Protein AF-A0A968BT56-F1 (afdb_monomer_lite)

pLDDT: mean 94.41, std 9.16, range [45.88, 98.38]

Sequence (63 aa):
MSERYTLALSDPKAELAFVGGKGASLARLVRAGLPVPEGFHITTAAYRAFVDENGLQARIVEA

Secondary structure (DSSP, 8-state):
-GGGTEEETT-TT-SHHHHHHHHHHHHHHHHTT----S-EEEPHHHHHHHHHHTT-HHHHH--

Foldseek 3Di:
DPCQFKDFLLHPPQDCQWARPVSNVSNVCVVVVHDDDGDIGGTPSNVVVVCVVVVCVVVVVVD

Structure (mmCIF, N/CA/C/O backbone):
data_AF-A0A968BT56-F1
#
_entry.id   AF-A0A968BT56-F1
#
loop_
_atom_site.group_PDB
_atom_site.id
_atom_site.type_symbol
_atom_site.label_atom_id
_atom_site.label_alt_id
_atom_site.label_comp_id
_atom_site.label_asym_id
_atom_site.label_entity_id
_atom_site.label_seq_id
_atom_site.pdbx_PDB_ins_code
_atom_site.Cartn_x
_atom_site.Cartn_y
_atom_site.Cartn_z
_atom_site.occupancy
_atom_site.B_iso_or_equiv
_atom_site.auth_seq_id
_atom_site.auth_comp_id
_atom_site.auth_asym_id
_atom_site.auth_atom_id
_atom_site.pdbx_PDB_model_num
ATOM 1 N N . MET A 1 1 ? -11.642 -11.958 -4.316 1.00 45.88 1 MET A N 1
ATOM 2 C CA . MET A 1 1 ? -11.491 -11.346 -2.973 1.00 45.88 1 MET A CA 1
ATOM 3 C C . MET A 1 1 ? -10.098 -10.753 -2.730 1.00 45.88 1 MET A C 1
ATOM 5 O O . MET A 1 1 ? -10.033 -9.708 -2.102 1.00 45.88 1 MET A O 1
ATOM 9 N N . SER A 1 2 ? -9.001 -11.339 -3.241 1.00 60.25 2 SER A N 1
ATOM 10 C CA . SER A 1 2 ? -7.625 -10.856 -2.979 1.00 60.25 2 SER A CA 1
ATOM 11 C C . SER A 1 2 ? -7.243 -9.521 -3.647 1.00 60.25 2 SER A C 1
ATOM 13 O O . SER A 1 2 ? -6.538 -8.729 -3.034 1.00 60.25 2 SER A O 1
ATOM 15 N N . GLU A 1 3 ? -7.728 -9.227 -4.860 1.00 65.81 3 GLU A N 1
ATOM 16 C CA . GLU A 1 3 ? -7.314 -8.034 -5.638 1.00 65.81 3 GLU A CA 1
ATOM 17 C C . GLU A 1 3 ? -7.694 -6.685 -5.002 1.00 65.81 3 GLU A C 1
ATOM 19 O O . GLU A 1 3 ? -7.228 -5.631 -5.425 1.00 65.81 3 GLU A O 1
ATOM 24 N N . ARG A 1 4 ? -8.568 -6.691 -3.986 1.00 84.19 4 ARG A N 1
ATOM 25 C CA . ARG A 1 4 ? -8.958 -5.474 -3.263 1.00 84.19 4 ARG A CA 1
ATOM 26 C C . ARG A 1 4 ? -7.876 -5.017 -2.281 1.00 84.19 4 ARG A C 1
ATOM 28 O O . ARG A 1 4 ? -7.746 -3.817 -2.034 1.00 84.19 4 ARG A O 1
ATOM 35 N N . TYR A 1 5 ? -7.142 -5.957 -1.687 1.00 95.69 5 TYR A N 1
ATOM 36 C CA . TYR A 1 5 ? -6.236 -5.688 -0.565 1.00 95.69 5 TYR A CA 1
ATOM 37 C C . TYR A 1 5 ? -4.764 -5.742 -0.939 1.00 95.69 5 TYR A C 1
ATOM 39 O O . TYR A 1 5 ? -3.956 -5.087 -0.281 1.00 95.69 5 TYR A O 1
ATOM 47 N N . THR A 1 6 ? -4.429 -6.447 -2.016 1.00 97.19 6 THR A N 1
ATOM 48 C CA . THR A 1 6 ? -3.076 -6.479 -2.558 1.00 97.19 6 THR A CA 1
ATOM 49 C C . THR A 1 6 ? -3.063 -6.126 -4.036 1.00 97.19 6 THR A C 1
ATOM 51 O O . THR A 1 6 ? -4.007 -6.425 -4.766 1.00 97.19 6 THR A O 1
ATOM 54 N N . LEU A 1 7 ? -1.975 -5.491 -4.468 1.00 96.94 7 LEU A N 1
ATOM 55 C CA . LEU A 1 7 ? -1.662 -5.249 -5.876 1.00 96.94 7 LEU A CA 1
ATOM 56 C C . LEU A 1 7 ? -0.228 -5.690 -6.152 1.00 96.94 7 LEU A C 1
ATOM 58 O O . LEU A 1 7 ? 0.650 -5.494 -5.306 1.00 96.94 7 LEU A O 1
ATOM 62 N N . ALA A 1 8 ? 0.025 -6.233 -7.343 1.00 96.62 8 ALA A N 1
ATOM 63 C CA . ALA A 1 8 ? 1.391 -6.486 -7.790 1.00 96.62 8 ALA A CA 1
ATOM 64 C C . ALA A 1 8 ? 2.202 -5.179 -7.785 1.00 96.62 8 ALA A C 1
ATOM 66 O O . ALA A 1 8 ? 1.656 -4.095 -8.002 1.00 96.62 8 ALA A O 1
ATOM 67 N N . LEU A 1 9 ? 3.515 -5.264 -7.556 1.00 96.69 9 LEU A N 1
ATOM 68 C CA . LEU A 1 9 ? 4.369 -4.076 -7.450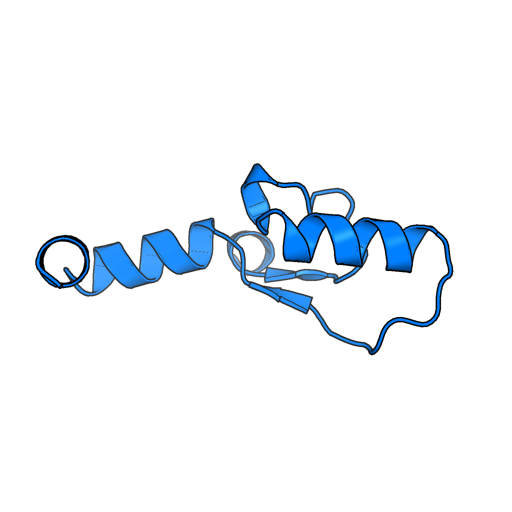 1.00 96.69 9 LEU A CA 1
ATOM 69 C C . LEU A 1 9 ? 4.297 -3.174 -8.697 1.00 96.69 9 LEU A C 1
ATOM 71 O O . LEU A 1 9 ? 4.325 -1.949 -8.572 1.00 96.69 9 LEU A O 1
ATOM 75 N N . SER A 1 10 ? 4.148 -3.779 -9.878 1.00 96.25 10 SER A N 1
ATOM 76 C CA . SER A 1 10 ? 4.036 -3.117 -11.183 1.00 96.25 10 SER A CA 1
ATOM 77 C C . SER A 1 10 ? 2.601 -2.791 -11.619 1.00 96.25 10 SER A C 1
ATOM 79 O O . SER A 1 10 ? 2.432 -2.164 -12.670 1.00 96.25 10 SER A O 1
ATOM 81 N N . ASP A 1 11 ? 1.582 -3.176 -10.841 1.00 96.31 11 ASP A N 1
ATOM 82 C CA . ASP A 1 11 ? 0.170 -3.093 -11.234 1.00 96.31 11 ASP A CA 1
ATOM 83 C C . ASP A 1 11 ? -0.203 -1.670 -11.705 1.00 96.31 11 ASP A C 1
ATOM 85 O O . ASP A 1 11 ? 0.123 -0.687 -11.025 1.00 96.31 11 ASP A O 1
ATOM 89 N N . PRO A 1 12 ? -0.875 -1.507 -12.861 1.00 94.25 12 PRO A N 1
ATOM 90 C CA . PRO A 1 12 ? -1.323 -0.200 -13.337 1.00 94.25 12 PRO A CA 1
ATOM 91 C C . PRO A 1 12 ? -2.209 0.551 -12.336 1.00 94.25 12 PRO A C 1
ATOM 93 O O . PRO A 1 12 ? -2.135 1.774 -12.271 1.00 94.25 12 PRO A O 1
ATOM 96 N N . LYS A 1 13 ? -2.986 -0.163 -11.512 1.00 94.94 13 LYS A N 1
ATOM 97 C CA . LYS A 1 13 ? -3.854 0.408 -10.470 1.00 94.94 13 LYS A CA 1
ATOM 98 C C . LYS A 1 13 ? -3.088 0.885 -9.237 1.00 94.94 13 LYS A C 1
ATOM 100 O O . LYS A 1 13 ? -3.704 1.464 -8.342 1.00 94.94 13 LYS A O 1
ATOM 105 N N . ALA A 1 14 ? -1.776 0.649 -9.148 1.00 96.00 14 ALA A N 1
ATOM 106 C CA . ALA A 1 14 ? -0.926 1.137 -8.063 1.00 96.00 14 ALA A CA 1
ATOM 107 C C . ALA A 1 14 ? -0.706 2.660 -8.177 1.00 96.00 14 ALA A C 1
ATOM 109 O O . ALA A 1 14 ? 0.396 3.154 -8.415 1.00 96.00 14 ALA A O 1
ATOM 110 N N . GLU A 1 15 ? -1.792 3.408 -8.014 1.00 96.19 15 GLU A N 1
ATOM 111 C CA . GLU A 1 15 ? -1.855 4.862 -8.021 1.00 96.19 15 GLU A CA 1
ATOM 112 C C . GLU A 1 15 ? -2.017 5.410 -6.598 1.00 96.19 15 GLU A C 1
ATOM 114 O O . GLU A 1 15 ? -2.293 4.675 -5.645 1.00 96.19 15 GLU A O 1
ATOM 119 N N . LEU A 1 16 ? -1.879 6.731 -6.449 1.00 96.19 16 LEU A N 1
ATOM 120 C CA . LEU A 1 16 ? -1.905 7.423 -5.157 1.00 96.19 16 LEU A CA 1
ATOM 121 C C . LEU A 1 16 ? -3.107 7.020 -4.284 1.00 96.19 16 LEU A C 1
ATOM 123 O O . LEU A 1 16 ? -2.936 6.780 -3.090 1.00 96.19 16 LEU A O 1
ATOM 127 N N . ALA A 1 17 ? -4.297 6.895 -4.876 1.00 95.06 17 ALA A N 1
ATOM 128 C CA . ALA A 1 17 ? -5.522 6.543 -4.159 1.00 95.06 17 ALA A CA 1
ATOM 129 C C . ALA A 1 17 ? -5.494 5.123 -3.559 1.00 95.06 17 ALA A C 1
ATOM 131 O O . ALA A 1 17 ? -6.086 4.877 -2.504 1.00 95.06 17 ALA A O 1
ATOM 132 N N . PHE A 1 18 ? -4.790 4.189 -4.204 1.00 95.50 18 PHE A N 1
ATOM 133 C CA . PHE A 1 18 ? -4.806 2.772 -3.843 1.00 95.50 18 PHE A CA 1
ATOM 134 C C . PHE A 1 18 ? -3.602 2.346 -3.016 1.00 95.50 18 PHE A C 1
ATOM 136 O O . PHE A 1 18 ? -3.759 1.469 -2.176 1.00 95.50 18 PHE A O 1
ATOM 143 N N . VAL A 1 19 ? -2.428 2.951 -3.210 1.00 97.38 19 VAL A N 1
ATOM 144 C CA . VAL A 1 19 ? -1.173 2.512 -2.559 1.00 97.38 19 VAL A CA 1
ATOM 145 C C . VAL A 1 19 ? -0.373 3.657 -1.922 1.00 97.38 19 VAL A C 1
ATOM 147 O O . VAL A 1 19 ? 0.723 3.449 -1.402 1.00 97.38 19 VAL A O 1
ATOM 150 N N . GLY A 1 20 ? -0.896 4.887 -1.957 1.00 96.94 20 GLY A N 1
ATOM 151 C CA . GLY A 1 20 ? -0.198 6.073 -1.466 1.00 96.94 20 GLY A CA 1
ATOM 152 C C . GLY A 1 20 ? 0.952 6.532 -2.375 1.00 96.94 20 GLY A C 1
ATOM 153 O O . GLY A 1 20 ? 1.275 5.920 -3.393 1.00 96.94 20 GLY A O 1
ATOM 154 N N . GLY A 1 21 ? 1.594 7.648 -2.012 1.00 97.31 21 GLY A N 1
ATOM 155 C CA . GLY A 1 21 ? 2.601 8.299 -2.864 1.00 97.31 21 GLY A CA 1
ATOM 156 C C . GLY A 1 21 ? 3.885 7.485 -3.059 1.00 97.31 21 GLY A C 1
ATOM 157 O O . GLY A 1 21 ? 4.464 7.492 -4.148 1.00 97.31 21 GLY A O 1
ATOM 158 N N . LYS A 1 22 ? 4.312 6.742 -2.028 1.00 97.06 22 LYS A N 1
ATOM 159 C CA . LYS A 1 22 ? 5.483 5.854 -2.103 1.00 97.06 22 LYS A CA 1
ATOM 160 C C . LYS A 1 22 ? 5.212 4.647 -2.997 1.00 97.06 22 LYS A C 1
ATOM 162 O O . LYS A 1 22 ? 5.987 4.411 -3.919 1.00 97.06 22 LYS A O 1
ATOM 167 N N . GLY A 1 23 ? 4.095 3.946 -2.776 1.00 97.44 23 GLY A N 1
ATOM 168 C CA . GLY A 1 23 ? 3.697 2.803 -3.6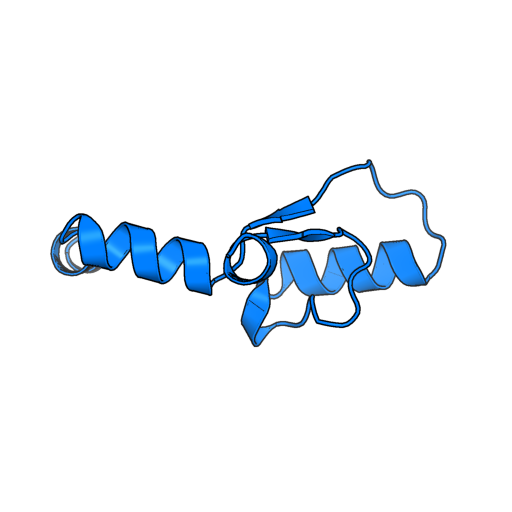00 1.00 97.44 23 GLY A CA 1
ATOM 169 C C . GLY A 1 23 ? 3.546 3.190 -5.071 1.00 97.44 23 GLY A C 1
ATOM 170 O O . GLY A 1 23 ? 4.118 2.537 -5.941 1.00 97.44 23 GLY A O 1
ATOM 171 N N . ALA A 1 24 ? 2.900 4.328 -5.346 1.00 97.94 24 ALA A N 1
ATOM 172 C CA . ALA A 1 24 ? 2.740 4.834 -6.707 1.00 97.94 24 ALA A CA 1
ATOM 173 C C . ALA A 1 24 ? 4.079 5.200 -7.365 1.00 97.94 24 ALA A C 1
ATOM 175 O O . ALA A 1 24 ? 4.277 4.976 -8.559 1.00 97.94 24 ALA A O 1
ATOM 176 N N . SER A 1 25 ? 5.023 5.745 -6.592 1.00 98.06 25 SER A N 1
ATOM 177 C CA . SER A 1 25 ? 6.366 6.042 -7.095 1.00 98.06 25 SER A CA 1
ATOM 178 C C . SER A 1 25 ? 7.146 4.766 -7.405 1.00 98.06 25 SER A C 1
ATOM 180 O O . SER A 1 25 ? 7.700 4.670 -8.494 1.00 98.06 25 SER A O 1
ATOM 182 N N . LEU A 1 26 ? 7.128 3.769 -6.514 1.00 98.12 26 LEU A N 1
ATOM 183 C CA . LEU A 1 26 ? 7.758 2.465 -6.754 1.00 98.12 26 LEU A CA 1
ATOM 184 C C . LEU A 1 26 ? 7.175 1.778 -7.993 1.00 98.12 26 LEU A C 1
ATOM 186 O O . LEU A 1 26 ? 7.935 1.330 -8.845 1.00 98.12 26 LEU A O 1
ATOM 190 N N . ALA A 1 27 ? 5.850 1.778 -8.151 1.00 97.75 27 ALA A N 1
ATOM 191 C CA . ALA A 1 27 ? 5.195 1.186 -9.314 1.00 97.75 27 ALA A CA 1
ATOM 192 C C . ALA A 1 27 ? 5.625 1.852 -10.634 1.00 97.75 27 ALA A C 1
ATOM 194 O O . ALA A 1 27 ? 5.833 1.167 -11.636 1.00 97.75 27 ALA A O 1
ATOM 195 N N . ARG A 1 28 ? 5.827 3.181 -10.639 1.00 97.69 28 ARG A N 1
ATOM 196 C CA . ARG A 1 28 ? 6.406 3.891 -11.794 1.00 97.69 28 ARG A CA 1
ATOM 197 C C . ARG A 1 28 ? 7.843 3.465 -12.080 1.00 97.69 28 ARG A C 1
ATOM 199 O O . ARG A 1 28 ? 8.165 3.260 -13.243 1.00 97.69 28 ARG A O 1
ATOM 206 N N . LEU A 1 29 ? 8.685 3.326 -11.053 1.00 98.19 29 LEU A N 1
ATOM 207 C CA . LEU A 1 29 ? 10.076 2.888 -11.227 1.00 98.19 29 LEU A CA 1
ATOM 208 C C . LEU A 1 29 ? 10.138 1.469 -11.810 1.00 98.19 29 LEU A C 1
ATOM 210 O O . LEU A 1 29 ? 10.867 1.241 -12.772 1.00 98.19 29 LEU A O 1
ATOM 214 N N . VAL A 1 30 ? 9.317 0.549 -11.292 1.00 97.75 30 VAL A N 1
ATOM 215 C CA . VAL A 1 30 ? 9.248 -0.840 -11.780 1.00 97.75 30 VAL A CA 1
ATOM 216 C C . VAL A 1 30 ? 8.791 -0.882 -13.236 1.00 97.75 30 VAL A C 1
ATOM 218 O O . VAL A 1 30 ? 9.432 -1.519 -14.067 1.00 97.75 30 VAL A O 1
ATOM 221 N N . ARG A 1 31 ? 7.721 -0.155 -13.586 1.00 96.69 31 ARG A N 1
ATOM 222 C CA . ARG A 1 31 ? 7.241 -0.082 -14.977 1.00 96.69 31 ARG A CA 1
ATOM 223 C C . ARG A 1 31 ? 8.224 0.605 -15.926 1.00 96.69 31 ARG A C 1
ATOM 225 O O . ARG A 1 31 ? 8.191 0.326 -17.118 1.00 96.69 31 ARG A O 1
ATOM 232 N N . ALA A 1 32 ? 9.092 1.477 -15.415 1.00 97.75 32 ALA A N 1
ATOM 233 C CA . ALA A 1 32 ? 10.176 2.089 -16.179 1.00 97.75 32 ALA A CA 1
ATOM 234 C C . ALA A 1 32 ? 11.392 1.158 -16.368 1.00 97.75 32 ALA A C 1
ATOM 236 O O . ALA A 1 32 ? 12.366 1.564 -16.996 1.00 97.75 32 ALA A O 1
ATOM 237 N N . GLY A 1 33 ? 11.359 -0.070 -15.835 1.00 97.44 33 GLY A N 1
ATOM 238 C CA . GLY A 1 33 ? 12.448 -1.042 -15.961 1.00 97.44 33 GLY A CA 1
ATOM 239 C C . GLY A 1 33 ? 13.643 -0.769 -15.045 1.00 97.44 33 GLY A C 1
ATOM 240 O O . GLY A 1 33 ? 14.718 -1.323 -15.265 1.00 97.44 33 GLY A O 1
ATOM 241 N N . LEU A 1 34 ? 13.487 0.087 -14.029 1.00 98.38 34 LEU A N 1
ATOM 242 C CA . LEU A 1 34 ? 14.538 0.329 -13.042 1.00 98.38 34 LEU A CA 1
ATOM 243 C C . LEU A 1 34 ? 14.631 -0.844 -12.052 1.00 98.38 34 LEU A C 1
ATOM 245 O O . LEU A 1 34 ? 13.609 -1.459 -11.740 1.00 98.38 34 LEU A O 1
ATOM 249 N N . PRO A 1 35 ? 15.830 -1.141 -11.518 1.00 97.19 35 PRO A N 1
ATOM 250 C CA . PRO A 1 35 ? 16.018 -2.234 -10.573 1.00 97.19 35 PRO A CA 1
ATOM 251 C C . PRO A 1 35 ? 15.366 -1.885 -9.231 1.00 97.19 35 PRO A C 1
ATOM 253 O O . PRO A 1 35 ? 15.921 -1.144 -8.418 1.00 97.19 35 PRO A O 1
ATOM 256 N N . VAL A 1 36 ? 14.173 -2.425 -9.003 1.00 97.25 36 VAL A N 1
ATOM 257 C CA . VAL A 1 36 ? 13.438 -2.325 -7.741 1.00 97.25 36 VAL A CA 1
ATOM 258 C C . VAL A 1 36 ? 13.322 -3.732 -7.154 1.00 97.25 36 VAL A C 1
AT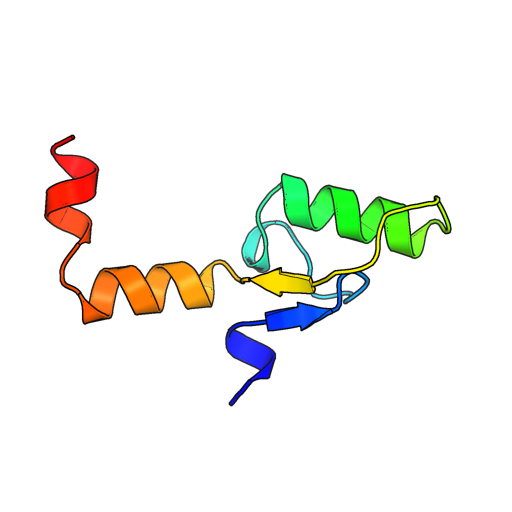OM 260 O O . VAL A 1 36 ? 12.982 -4.649 -7.899 1.00 97.25 36 VAL A O 1
ATOM 263 N N . PRO A 1 37 ? 13.606 -3.936 -5.855 1.00 97.62 37 PRO A N 1
ATOM 264 C CA . PRO A 1 37 ? 13.416 -5.235 -5.219 1.00 97.62 37 PRO A CA 1
ATOM 265 C C . PRO A 1 37 ? 11.982 -5.755 -5.374 1.00 97.62 37 PRO A C 1
ATOM 267 O O . PRO A 1 37 ? 11.027 -4.981 -5.285 1.00 97.62 37 PRO A O 1
ATOM 270 N N . GLU A 1 38 ? 11.848 -7.067 -5.569 1.00 95.25 38 GLU A N 1
ATOM 271 C CA . GLU A 1 38 ? 10.556 -7.746 -5.698 1.00 95.25 38 GLU A CA 1
ATOM 272 C C . GLU A 1 38 ? 9.649 -7.513 -4.480 1.00 95.25 38 GLU A C 1
ATOM 274 O O . GLU A 1 38 ? 10.110 -7.378 -3.343 1.00 95.25 38 GLU A O 1
ATOM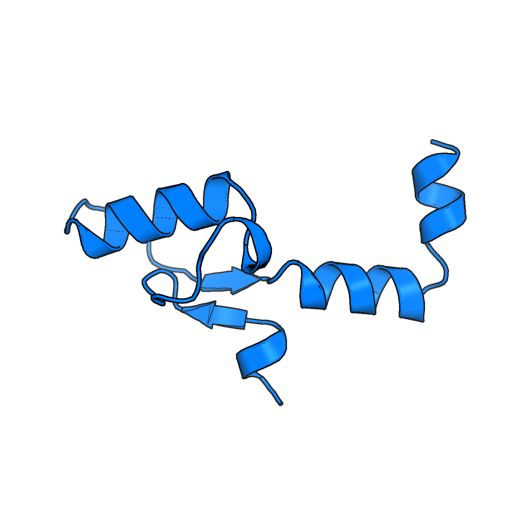 279 N N . GLY A 1 39 ? 8.335 -7.495 -4.715 1.00 96.06 39 GLY A N 1
ATOM 280 C CA . GLY A 1 39 ? 7.351 -7.278 -3.661 1.00 96.06 39 GLY A CA 1
ATOM 281 C C . GLY A 1 39 ? 5.933 -7.056 -4.180 1.00 96.06 39 GLY A C 1
ATOM 282 O O . GLY A 1 39 ? 5.597 -7.380 -5.318 1.00 96.06 39 GLY A O 1
ATOM 283 N N . PHE A 1 40 ? 5.084 -6.493 -3.324 1.00 97.44 40 PHE A N 1
ATOM 284 C CA . PHE A 1 40 ? 3.702 -6.139 -3.641 1.00 97.44 40 PHE A CA 1
ATOM 285 C C . PHE A 1 40 ? 3.223 -5.003 -2.731 1.00 97.44 40 PHE A C 1
ATOM 287 O O . PHE A 1 40 ? 3.832 -4.713 -1.699 1.00 97.44 40 PHE A O 1
ATOM 294 N N . HIS A 1 41 ? 2.120 -4.360 -3.107 1.00 97.56 41 HIS A N 1
ATOM 295 C CA . HIS A 1 41 ? 1.503 -3.310 -2.301 1.00 97.56 41 HIS A CA 1
ATOM 296 C C . HIS A 1 41 ? 0.379 -3.880 -1.445 1.00 97.56 41 HIS A C 1
ATOM 298 O O . HIS A 1 41 ? -0.456 -4.634 -1.945 1.00 97.56 41 HIS A O 1
ATOM 304 N N . ILE A 1 42 ? 0.299 -3.441 -0.191 1.00 97.62 42 ILE A N 1
ATOM 305 C CA . ILE A 1 42 ? -0.927 -3.516 0.610 1.00 97.62 42 ILE A CA 1
ATOM 306 C C . ILE A 1 42 ? -1.708 -2.225 0.356 1.00 97.62 42 ILE A C 1
ATOM 308 O O . ILE A 1 42 ? -1.158 -1.129 0.482 1.00 97.62 42 ILE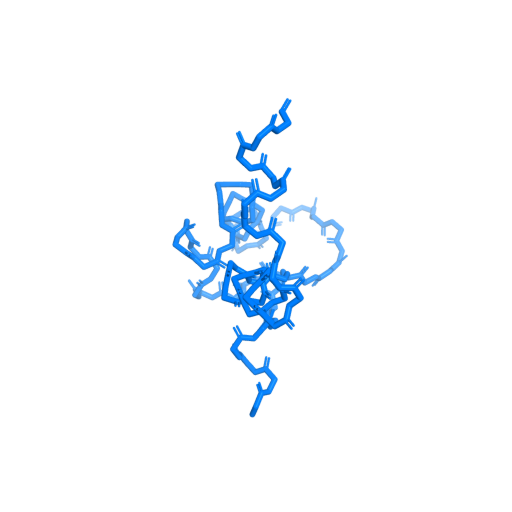 A O 1
ATOM 312 N N . THR A 1 43 ? -2.971 -2.338 -0.046 1.00 97.25 43 THR A N 1
ATOM 313 C CA . THR A 1 43 ? -3.745 -1.172 -0.486 1.00 97.25 43 THR A CA 1
ATOM 314 C C . THR A 1 43 ? -4.257 -0.327 0.682 1.00 97.25 43 THR A C 1
ATOM 316 O O . THR A 1 43 ? -4.441 -0.793 1.807 1.00 97.25 43 THR A O 1
ATOM 319 N N . THR A 1 44 ? -4.609 0.928 0.400 1.00 96.56 44 THR A N 1
ATOM 320 C CA . THR A 1 44 ? -5.305 1.808 1.348 1.00 96.56 44 THR A CA 1
ATOM 321 C C . THR A 1 44 ? -6.668 1.240 1.757 1.00 96.56 44 THR A C 1
ATOM 323 O O . THR A 1 44 ? -7.151 1.527 2.851 1.00 96.56 44 THR A O 1
ATOM 326 N N . ALA A 1 45 ? -7.291 0.413 0.908 1.00 96.69 45 ALA A N 1
ATOM 327 C CA . ALA A 1 45 ? -8.531 -0.278 1.239 1.00 96.69 45 ALA A CA 1
ATOM 328 C C . ALA A 1 45 ? -8.320 -1.352 2.313 1.00 96.69 45 ALA A C 1
ATOM 330 O O . ALA A 1 45 ? -9.181 -1.490 3.177 1.00 96.69 45 ALA A O 1
ATOM 331 N N . ALA A 1 46 ? -7.186 -2.063 2.288 1.00 97.38 46 ALA A N 1
ATOM 332 C CA . ALA A 1 46 ? -6.832 -3.021 3.332 1.00 97.38 46 ALA A CA 1
ATOM 333 C C . ALA A 1 46 ? -6.616 -2.319 4.679 1.00 97.38 46 ALA A C 1
ATOM 335 O O . ALA A 1 46 ? -7.151 -2.759 5.692 1.00 97.38 46 ALA A O 1
ATOM 336 N N . TYR A 1 47 ? -5.910 -1.181 4.677 1.00 96.12 47 TYR A N 1
ATOM 337 C CA . TYR A 1 47 ? -5.732 -0.372 5.885 1.00 96.12 47 TYR A CA 1
ATOM 338 C C . TYR A 1 47 ? -7.073 0.095 6.468 1.00 96.12 47 TYR A C 1
ATOM 340 O O . TYR A 1 47 ? -7.319 -0.085 7.657 1.00 96.12 47 TYR A O 1
ATOM 348 N N . ARG A 1 48 ? -7.965 0.651 5.632 1.00 95.88 48 ARG A N 1
ATOM 349 C CA . ARG A 1 48 ? -9.293 1.103 6.083 1.00 95.88 48 ARG A CA 1
ATOM 350 C C . ARG A 1 48 ? -10.120 -0.033 6.681 1.00 95.88 48 ARG A C 1
ATOM 352 O O . ARG A 1 48 ? -10.698 0.164 7.738 1.00 95.88 48 ARG A O 1
ATOM 359 N N . ALA A 1 49 ? -10.144 -1.198 6.030 1.00 96.88 49 ALA A N 1
ATOM 360 C CA . ALA A 1 49 ? -10.856 -2.367 6.546 1.00 96.88 49 ALA A CA 1
ATOM 361 C C . ALA A 1 49 ? -10.303 -2.799 7.912 1.00 96.88 49 ALA A C 1
ATOM 363 O O . ALA A 1 49 ? -11.062 -2.943 8.860 1.00 96.88 49 ALA A O 1
ATOM 364 N N . PHE A 1 50 ? -8.976 -2.896 8.045 1.00 97.38 50 PHE A N 1
ATOM 365 C CA . PHE A 1 50 ? -8.335 -3.256 9.309 1.00 97.38 50 PHE A CA 1
ATOM 366 C C . PHE A 1 50 ? -8.660 -2.270 10.442 1.00 97.38 50 PHE A C 1
ATOM 368 O O . PHE A 1 50 ? -8.963 -2.689 11.558 1.00 97.38 50 PHE A O 1
ATOM 375 N N . VAL A 1 51 ? -8.604 -0.964 10.170 1.00 98.06 51 VAL A N 1
ATOM 376 C CA . VAL A 1 51 ? -8.907 0.070 11.170 1.00 98.06 51 VAL A CA 1
ATOM 377 C C . VAL A 1 51 ? -10.370 0.021 11.607 1.00 98.06 51 VAL A C 1
ATOM 379 O O . VAL A 1 51 ? -10.634 0.125 12.805 1.00 98.06 51 VAL A O 1
ATOM 382 N N . ASP A 1 52 ? -11.293 -0.144 10.658 1.00 97.56 52 ASP A N 1
ATOM 383 C CA . ASP A 1 52 ? -12.737 -0.193 10.910 1.00 97.56 52 ASP A CA 1
ATOM 384 C C . ASP A 1 52 ? -13.126 -1.447 11.707 1.00 97.56 52 ASP A C 1
ATOM 386 O O . ASP A 1 52 ? -13.714 -1.344 12.782 1.00 97.56 52 ASP A O 1
ATOM 390 N N . GLU A 1 53 ? -12.680 -2.626 11.261 1.00 97.81 53 GLU A N 1
ATOM 391 C CA . GLU A 1 53 ? -12.964 -3.916 11.912 1.00 97.81 53 GLU A CA 1
ATOM 392 C C . GLU A 1 53 ? -12.455 -3.990 13.360 1.00 97.81 53 GLU A C 1
ATOM 394 O O . GLU A 1 53 ? -13.006 -4.724 14.177 1.00 97.81 53 GLU A O 1
ATOM 399 N N . ASN A 1 54 ? -11.416 -3.219 13.693 1.00 98.00 54 ASN A N 1
ATOM 400 C CA . ASN A 1 54 ? -10.818 -3.196 15.028 1.00 98.00 54 ASN A CA 1
ATOM 401 C C . ASN A 1 54 ? -11.182 -1.937 15.835 1.00 98.00 54 ASN A C 1
ATOM 403 O O . ASN A 1 54 ? -10.637 -1.735 16.923 1.00 98.00 54 ASN A O 1
ATOM 407 N N . GLY A 1 55 ? -12.060 -1.067 15.319 1.00 97.19 55 GLY A N 1
ATOM 408 C CA . GLY A 1 55 ? -12.477 0.161 16.004 1.00 97.19 55 GLY A CA 1
ATOM 409 C C . GLY A 1 55 ? -11.313 1.096 16.364 1.00 97.19 55 GLY A C 1
ATOM 410 O O . GLY A 1 55 ? -11.347 1.771 17.394 1.00 97.19 55 GLY A O 1
ATOM 411 N N . LEU A 1 56 ? -10.246 1.119 15.557 1.00 97.81 56 LEU A N 1
ATOM 412 C CA . LEU A 1 56 ? -8.989 1.795 15.910 1.00 97.81 56 LEU A CA 1
ATOM 413 C C . LEU A 1 56 ? -8.989 3.297 15.611 1.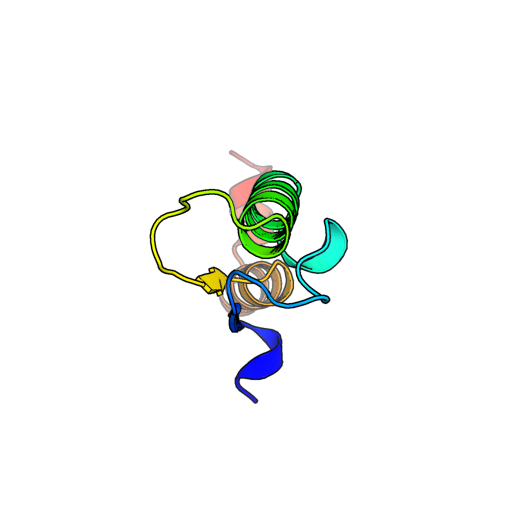00 97.81 56 LEU A C 1
ATOM 415 O O . LEU A 1 56 ? -8.126 4.009 16.119 1.00 97.81 56 LEU A O 1
ATOM 419 N N . GLN A 1 57 ? -9.933 3.789 14.807 1.00 97.44 57 GLN A N 1
ATOM 420 C CA . GLN A 1 57 ? -9.902 5.159 14.288 1.00 97.44 57 GLN A CA 1
ATOM 421 C C . GLN A 1 57 ? -9.834 6.217 15.398 1.00 97.44 57 GLN A C 1
ATOM 423 O O . GLN A 1 57 ? -9.004 7.118 15.318 1.00 97.44 57 GLN A O 1
ATOM 428 N N . ALA A 1 58 ? -10.663 6.092 16.440 1.00 96.25 58 ALA A N 1
ATOM 429 C CA . ALA A 1 58 ? -10.665 7.033 17.563 1.00 96.25 58 ALA A CA 1
ATOM 430 C C . ALA A 1 58 ? -9.299 7.063 18.268 1.00 96.25 58 ALA A C 1
ATOM 432 O O . ALA A 1 58 ? -8.701 8.122 18.426 1.00 96.25 58 ALA A O 1
ATOM 433 N N . ARG A 1 59 ? -8.742 5.881 18.560 1.00 96.69 59 ARG A N 1
ATOM 434 C CA . ARG A 1 59 ? -7.444 5.732 19.235 1.00 96.69 59 ARG A CA 1
ATOM 435 C C . ARG A 1 59 ? -6.269 6.293 18.432 1.00 96.69 59 ARG A C 1
ATOM 437 O O . ARG A 1 59 ? -5.285 6.708 19.027 1.00 96.69 59 ARG A O 1
ATOM 444 N N . ILE A 1 60 ? -6.338 6.250 17.101 1.00 95.94 60 ILE A N 1
ATOM 445 C CA . ILE A 1 60 ? -5.295 6.794 16.219 1.00 95.94 60 ILE A CA 1
ATOM 446 C C . ILE A 1 60 ? -5.350 8.324 16.188 1.00 95.94 60 ILE A C 1
ATOM 448 O O . ILE A 1 60 ? -4.305 8.957 16.143 1.00 95.94 60 ILE A O 1
ATOM 452 N N . VAL A 1 61 ? -6.551 8.911 16.182 1.00 96.00 61 VAL A N 1
ATOM 453 C CA . VAL A 1 61 ? -6.740 10.373 16.127 1.00 96.00 61 VAL A CA 1
ATOM 454 C C . VAL A 1 61 ? -6.420 11.044 17.466 1.00 96.00 61 VAL A C 1
ATOM 456 O O . VAL A 1 61 ? -6.014 12.201 17.484 1.00 96.00 61 VAL A O 1
ATOM 459 N N . GLU A 1 62 ? -6.611 10.331 18.574 1.00 93.56 62 GLU A N 1
ATOM 460 C CA . GLU A 1 62 ? -6.293 10.810 19.925 1.00 93.56 62 GLU A CA 1
ATOM 461 C C . GLU A 1 62 ? -4.787 10.800 20.260 1.00 93.56 62 GLU A C 1
ATOM 463 O O . GLU A 1 62 ? -4.398 11.415 21.252 1.00 93.56 62 GLU A O 1
ATOM 468 N N . ALA A 1 63 ? -3.960 10.097 19.475 1.00 73.50 63 ALA A N 1
ATOM 469 C CA . ALA A 1 63 ? -2.514 9.945 19.686 1.00 73.50 63 ALA A CA 1
ATOM 470 C C . ALA A 1 63 ? -1.694 11.051 19.003 1.00 73.50 63 ALA A C 1
ATOM 472 O O . ALA A 1 63 ? -0.678 11.467 19.609 1.00 73.50 63 ALA A O 1
#

Radius of gyration: 13.63 Å; chains: 1; bounding box: 29×22×36 Å